Protein AF-A0A816HU42-F1 (afdb_monomer)

pLDDT: mean 90.89, std 6.66, range [67.31, 97.88]

InterPro domains:
  IPR021848 Haem-dependent oxidative N-demethylase, alpha subunit-like [PF11927] (1-134)

Mean predicted aligned error: 4.92 Å

Foldseek 3Di:
DDPCCVPPPPVVVVVCLVPADQVDKDKDKDKAKAQAQDPVDRCQQHDPPDPPTGLVSHAAAHALQGIKIKMWTWMWHQDPPPRDIDIDTDIDIGRPVVQLLPPPPLVVVLVVLVPDDPSRCVRRSCRRHVVPSNVVSVVSD

Organism: Adineta ricciae (NCBI:txid249248)

Radius of gyration: 17.46 Å; Cα contacts (8 Å, |Δi|>4): 198; chains: 1; bounding box: 36×38×49 Å

Secondary structure (DSSP, 8-state):
--TTIIIIIHHHHHHHHHH--TT--EEEEEEEEESSS-SS--GGG--TT-TT-SGGGSPSS--GGG-EEEEEEEEEEE-TTT--EEEEEEEEEEEHHHHTTSTTHHHHHHHHHHH--HHHHHHTTGGGTHHHHHHHHHHT-

Sequence (141 aa):
DVPKFEEKLKFSMERFFQKLAPQHPVVRYNYFIQTDGNLAWSSSIGCEDQFGIGWNNAKRNPPIEQIHFRSERQTLRRLPRSGAILFTIHPYFIPLIEIAQEPGVPGRLASAIRSWPDDVSHYKGKQAYEDVILKYLDEKH

Solvent-accessible surface area (backbone atoms only — not comparable to full-atom values): 8142 Å² total; per-residue (Å²): 134,71,82,64,36,80,85,71,41,44,69,61,50,54,55,46,61,75,65,49,41,54,90,54,60,46,76,50,76,49,73,53,73,40,72,42,90,47,85,92,57,56,63,47,29,38,60,90,93,50,84,94,58,37,58,90,60,30,67,63,58,54,62,65,88,37,27,21,42,34,36,32,48,32,37,44,34,29,40,88,86,79,66,49,71,51,75,46,75,48,74,45,76,42,48,40,73,59,60,40,68,42,89,68,39,17,47,53,52,43,52,50,66,70,66,48,54,70,71,56,31,59,75,64,31,40,88,30,39,46,71,49,50,45,54,54,24,56,77,61,87

Nearest PDB structures (foldseek):
  5lt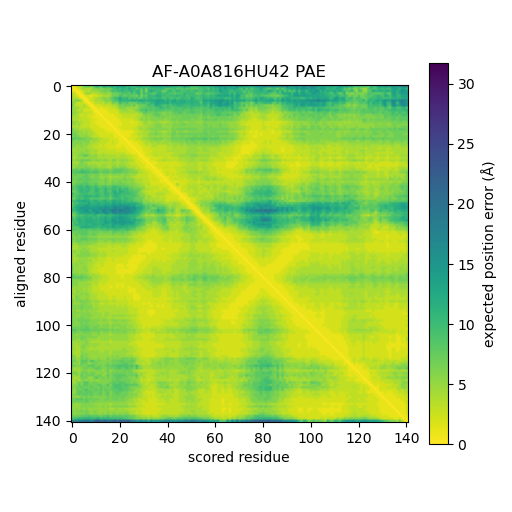e-assembly1_A  TM=7.884E-01  e=5.873E-08  Ectopseudomonas mendocina ymp
  4l8h-assembly1_B  TM=4.756E-01  e=3.419E+00  Qubevirus durum
  2y5w-assembly1_B  TM=3.316E-01  e=2.836E+00  Drosophila melanogaster
  9hau-assembly1_AA  TM=3.312E-01  e=1.521E+00  Leviviridae sp.
  6yfe-assembly1_AB  TM=3.101E-01  e=2.353E+00  Beihai levi-like virus 19

Structure (mmCIF, N/CA/C/O backbone):
data_AF-A0A816HU42-F1
#
_entry.id   AF-A0A816HU42-F1
#
loop_
_atom_site.group_PDB
_atom_site.id
_atom_site.type_symbol
_atom_site.label_atom_id
_atom_site.label_alt_id
_atom_site.label_comp_id
_atom_site.label_asym_id
_atom_site.label_entity_id
_atom_site.label_seq_id
_atom_site.pdbx_PDB_ins_code
_atom_site.Cartn_x
_atom_site.Cartn_y
_atom_site.Cartn_z
_atom_site.occupancy
_atom_site.B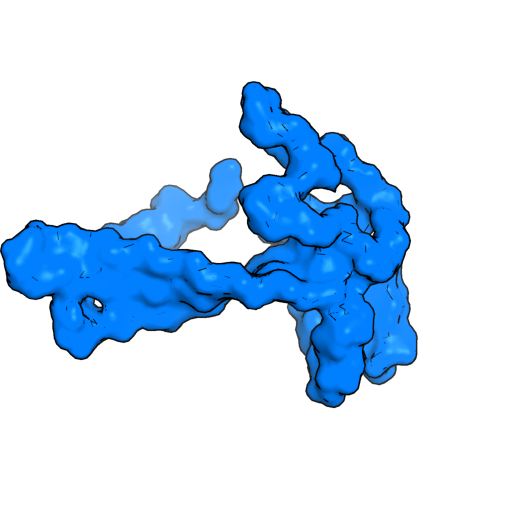_iso_or_equiv
_atom_site.auth_seq_id
_atom_site.auth_comp_id
_atom_site.auth_asym_id
_atom_site.auth_atom_id
_atom_site.pdbx_PDB_model_num
ATOM 1 N N . ASP A 1 1 ? -5.737 14.837 -1.632 1.00 67.31 1 ASP A N 1
ATOM 2 C CA . ASP A 1 1 ? -6.943 14.287 -0.974 1.00 67.31 1 ASP A CA 1
ATOM 3 C C . ASP A 1 1 ? -7.459 13.031 -1.653 1.00 67.31 1 ASP A C 1
ATOM 5 O O . ASP A 1 1 ? -7.143 12.799 -2.816 1.00 67.31 1 ASP A O 1
ATOM 9 N N . VAL A 1 2 ? -8.204 12.199 -0.916 1.00 72.69 2 VAL A N 1
ATOM 10 C CA . VAL A 1 2 ? -8.797 10.954 -1.437 1.00 72.69 2 VAL A CA 1
ATOM 11 C C . VAL A 1 2 ? -9.995 11.295 -2.339 1.00 72.69 2 VAL A C 1
ATOM 13 O O . VAL A 1 2 ? -10.919 11.965 -1.868 1.00 72.69 2 VAL A O 1
ATOM 16 N N . PRO A 1 3 ? -10.033 10.826 -3.602 1.00 75.25 3 PRO A N 1
ATOM 17 C CA . PRO A 1 3 ? -11.143 11.110 -4.511 1.00 75.25 3 PRO A CA 1
ATOM 18 C C . PRO A 1 3 ? -12.504 10.672 -3.946 1.00 75.25 3 PRO A C 1
ATOM 20 O O . PRO A 1 3 ? -12.629 9.582 -3.387 1.00 75.25 3 PRO A O 1
ATOM 23 N N . LYS A 1 4 ? -13.541 11.506 -4.128 1.00 76.88 4 LYS A N 1
ATOM 24 C CA . LYS A 1 4 ? -14.955 11.224 -3.777 1.00 76.88 4 LYS A CA 1
ATOM 25 C C . LYS A 1 4 ? -15.232 10.958 -2.286 1.00 76.88 4 LYS A C 1
ATOM 27 O O . LYS A 1 4 ? -16.283 10.411 -1.944 1.00 76.88 4 LYS A O 1
ATOM 32 N N . PHE A 1 5 ? -14.319 11.340 -1.389 1.00 79.12 5 PHE A N 1
ATOM 33 C CA . PHE A 1 5 ? -14.458 11.076 0.046 1.00 79.12 5 PHE A CA 1
ATOM 34 C C . PHE A 1 5 ? -15.703 11.734 0.662 1.00 79.12 5 PHE A C 1
ATOM 36 O O . PHE A 1 5 ? -16.559 11.032 1.202 1.00 79.12 5 PHE A O 1
ATOM 43 N N . GLU A 1 6 ? -15.823 13.058 0.544 1.00 76.38 6 GLU A N 1
ATOM 44 C CA . GLU A 1 6 ? -16.926 13.833 1.133 1.00 76.38 6 GLU A CA 1
ATOM 45 C C . GLU A 1 6 ? -18.289 13.432 0.552 1.00 76.38 6 GLU A C 1
ATOM 47 O O . GLU A 1 6 ? -19.252 13.239 1.288 1.00 76.38 6 GLU A O 1
ATOM 52 N N . GLU A 1 7 ? -18.355 13.222 -0.762 1.00 78.69 7 GLU A N 1
ATOM 53 C CA . GLU A 1 7 ? -19.610 12.966 -1.475 1.00 78.69 7 GLU A CA 1
ATOM 54 C C . GLU A 1 7 ? -20.166 11.553 -1.261 1.00 78.69 7 GLU A C 1
ATOM 56 O O . GLU A 1 7 ? -21.382 11.368 -1.228 1.00 78.69 7 GLU A O 1
ATOM 61 N N . LYS A 1 8 ? -19.296 10.534 -1.167 1.00 78.44 8 LYS A N 1
ATOM 62 C CA . LYS A 1 8 ? -19.726 9.122 -1.216 1.00 78.44 8 LYS A CA 1
ATOM 63 C C . LYS A 1 8 ? -19.328 8.288 -0.009 1.00 78.44 8 LYS A C 1
ATOM 65 O O . LYS A 1 8 ? -20.003 7.303 0.286 1.00 78.44 8 LYS A O 1
ATOM 70 N N . LEU A 1 9 ? -18.231 8.625 0.667 1.00 82.94 9 LEU A N 1
ATOM 71 C CA . LEU A 1 9 ? -17.634 7.739 1.670 1.00 82.94 9 LEU A CA 1
ATOM 72 C C . LEU A 1 9 ? -17.879 8.218 3.097 1.00 82.94 9 LEU A C 1
ATOM 74 O O . LEU A 1 9 ? -18.144 7.388 3.967 1.00 82.94 9 LEU A O 1
ATOM 78 N N . LYS A 1 10 ? -17.852 9.531 3.334 1.00 86.56 10 LYS A N 1
ATOM 79 C CA . LYS A 1 10 ? -17.889 10.124 4.675 1.00 86.56 10 LYS A CA 1
ATOM 80 C C . LYS A 1 10 ? -19.037 9.614 5.540 1.00 86.56 10 LYS A C 1
ATOM 82 O O . LYS A 1 10 ? -18.785 9.013 6.580 1.00 86.56 10 LYS A O 1
ATOM 87 N N . PHE A 1 11 ? -20.283 9.750 5.084 1.00 87.75 11 PHE A N 1
ATOM 88 C CA . PHE A 1 11 ? -21.453 9.343 5.873 1.00 87.75 11 PHE A CA 1
ATOM 89 C C . PHE A 1 11 ? -21.450 7.845 6.215 1.00 87.75 11 PHE A C 1
ATOM 91 O O . PHE A 1 11 ? -21.736 7.441 7.346 1.00 87.75 11 PHE A O 1
ATOM 98 N N . SER A 1 12 ? -21.102 6.999 5.241 1.00 89.06 12 SER A N 1
ATOM 99 C CA . SER A 1 12 ? -21.005 5.553 5.457 1.00 89.06 12 SER A CA 1
ATOM 100 C C . SER A 1 12 ? -19.880 5.209 6.435 1.00 89.06 12 SER A C 1
ATOM 102 O O . SER A 1 12 ? -20.051 4.333 7.285 1.00 89.06 12 SER A O 1
ATOM 104 N N . MET A 1 13 ? -18.741 5.898 6.341 1.00 89.31 13 MET A N 1
ATOM 105 C CA . MET A 1 13 ? -17.591 5.698 7.221 1.00 89.31 13 MET A CA 1
ATOM 106 C C . MET A 1 13 ? -17.880 6.145 8.653 1.00 89.31 13 MET A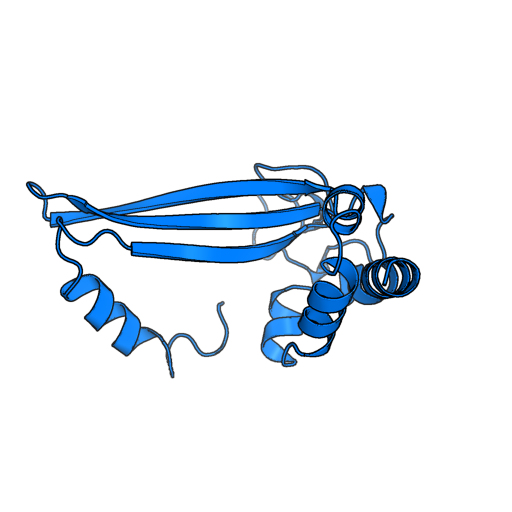 C 1
ATOM 108 O O . MET A 1 13 ? -17.605 5.394 9.585 1.00 89.31 13 MET A O 1
ATOM 112 N N . GLU A 1 14 ? -18.489 7.312 8.847 1.00 90.69 14 GLU A N 1
ATOM 113 C CA . GLU A 1 14 ? -18.900 7.798 10.168 1.00 90.69 14 GLU A CA 1
ATOM 114 C C . GLU A 1 14 ? -19.861 6.812 10.841 1.00 90.69 14 GLU A C 1
ATOM 116 O O . GLU A 1 14 ? -19.628 6.378 11.973 1.00 90.69 14 GLU A O 1
ATOM 121 N N . ARG A 1 15 ? -20.895 6.365 10.115 1.00 92.50 15 ARG A N 1
ATOM 122 C CA . ARG A 1 15 ? -21.842 5.353 10.603 1.00 92.50 15 ARG A CA 1
ATOM 123 C C . ARG A 1 15 ? -21.149 4.031 10.937 1.00 92.50 15 ARG A C 1
ATOM 125 O O . ARG A 1 15 ? -21.492 3.396 11.936 1.00 92.50 15 ARG A O 1
ATOM 132 N N . PHE A 1 16 ? -20.194 3.604 10.116 1.00 93.56 16 PHE A N 1
ATOM 133 C CA . PHE A 1 16 ? -19.395 2.409 10.371 1.00 93.56 16 PHE A CA 1
ATOM 134 C C . PHE A 1 16 ? -18.599 2.540 11.677 1.00 93.56 16 PHE A C 1
ATOM 136 O O . PHE A 1 16 ? -18.712 1.678 12.551 1.00 93.56 16 PHE A O 1
ATOM 143 N N . PHE A 1 17 ? -17.857 3.638 11.855 1.00 93.25 17 PHE A N 1
ATOM 144 C CA . PHE A 1 17 ? -17.053 3.848 13.055 1.00 93.25 17 PHE A CA 1
ATOM 145 C C . PHE A 1 17 ? -17.908 3.958 14.307 1.00 93.25 17 PHE A C 1
ATOM 147 O O . PHE A 1 17 ? -17.511 3.395 15.320 1.00 93.25 17 PHE A O 1
ATOM 154 N N . GLN A 1 18 ? -19.090 4.582 14.241 1.00 92.88 18 GLN A N 1
ATOM 155 C CA . GLN A 1 18 ? -20.044 4.633 15.356 1.00 92.88 18 GLN A CA 1
ATOM 156 C C . GLN A 1 18 ? -20.524 3.240 15.784 1.00 92.88 18 GLN A C 1
ATOM 158 O O . GLN A 1 18 ? -20.624 2.978 16.985 1.00 92.88 18 GLN A O 1
ATOM 163 N N . LYS A 1 19 ? -20.765 2.335 14.829 1.00 94.62 19 LYS A N 1
ATOM 164 C CA . LYS A 1 19 ? -21.291 0.982 15.079 1.00 94.62 19 LYS A CA 1
ATOM 165 C C . LYS A 1 19 ? -20.230 -0.076 15.396 1.00 94.62 19 LYS A C 1
ATOM 167 O O . LYS A 1 19 ? -20.596 -1.164 15.831 1.00 94.62 19 LYS A O 1
ATOM 172 N N . LEU A 1 20 ? -18.945 0.207 15.177 1.00 96.00 20 LEU A N 1
ATOM 173 C CA . LEU A 1 20 ? -17.862 -0.758 15.386 1.00 96.00 20 LEU A CA 1
ATOM 174 C C . LEU A 1 20 ? -17.805 -1.233 16.848 1.00 96.00 20 LEU A C 1
ATOM 176 O O . LEU A 1 20 ? -17.383 -0.486 17.727 1.00 96.00 20 LEU A O 1
ATOM 180 N N . ALA A 1 21 ? -18.193 -2.477 17.112 1.00 96.12 21 ALA A N 1
ATOM 181 C CA . ALA A 1 21 ? -18.230 -3.026 18.464 1.00 96.12 21 ALA A CA 1
ATOM 182 C C . ALA A 1 21 ? -16.889 -3.697 18.848 1.00 96.12 21 ALA A C 1
ATOM 184 O O . ALA A 1 21 ? -16.227 -4.264 17.974 1.00 96.12 21 ALA A O 1
ATOM 185 N N . PRO A 1 22 ? -16.462 -3.678 20.130 1.00 96.00 22 PRO A N 1
ATOM 186 C CA . PRO A 1 22 ? -15.170 -4.240 20.559 1.00 96.00 22 PRO A CA 1
ATOM 187 C C . PRO A 1 22 ? -14.932 -5.708 20.180 1.00 96.00 22 PRO A C 1
ATOM 189 O O . PRO A 1 22 ? -13.789 -6.123 19.980 1.00 96.00 22 PRO A O 1
ATOM 192 N N . GLN A 1 23 ? -16.011 -6.483 20.082 1.00 96.81 23 GLN A N 1
ATOM 193 C CA . GLN A 1 23 ? -16.022 -7.903 19.747 1.00 96.81 23 GLN A CA 1
ATOM 194 C C . GLN A 1 23 ? -16.067 -8.188 18.235 1.00 96.81 23 GLN A C 1
ATOM 196 O O . GLN A 1 23 ? -15.926 -9.336 17.833 1.00 96.81 23 GLN A O 1
ATOM 201 N N . HIS A 1 24 ? -16.194 -7.152 17.395 1.00 96.25 24 HIS A N 1
ATOM 202 C CA . HIS A 1 24 ? -16.201 -7.259 15.930 1.00 96.25 24 HIS A CA 1
ATOM 203 C C . HIS A 1 24 ? -15.074 -6.405 15.323 1.00 96.25 24 HIS A C 1
ATOM 205 O O . HIS A 1 24 ? -15.351 -5.361 14.729 1.00 96.25 24 HIS A O 1
ATOM 211 N N . PRO A 1 25 ? -13.792 -6.792 15.478 1.00 95.94 25 PRO A N 1
ATOM 212 C CA . PRO A 1 25 ? -12.708 -6.107 14.789 1.00 95.94 25 PRO A CA 1
ATOM 213 C C . PRO A 1 25 ? -12.853 -6.273 13.274 1.00 95.94 25 PRO A C 1
ATOM 215 O O . PRO A 1 25 ? -13.2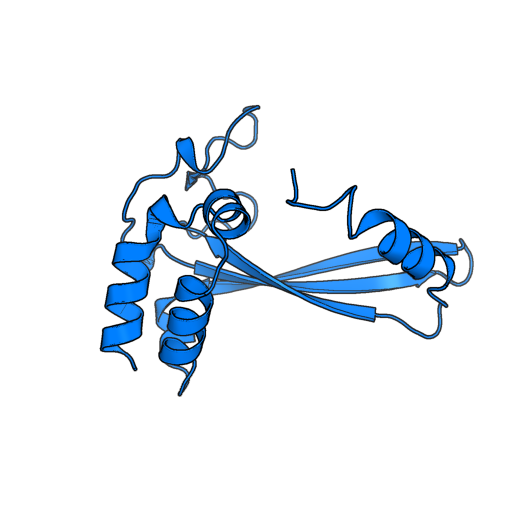87 -7.318 12.788 1.00 95.94 25 PRO A O 1
ATOM 218 N N . VAL A 1 26 ? -12.457 -5.249 12.524 1.00 97.06 26 VAL A N 1
ATOM 219 C CA . VAL A 1 26 ? -12.529 -5.254 11.060 1.00 97.06 26 VAL A CA 1
ATOM 220 C C . VAL A 1 26 ? -11.128 -5.210 10.483 1.00 97.06 26 VAL A C 1
ATOM 222 O O . VAL A 1 26 ? -10.272 -4.463 10.957 1.00 97.06 26 VAL A O 1
ATOM 225 N N . VAL A 1 27 ? -10.907 -6.010 9.443 1.00 96.94 27 VAL A N 1
ATOM 226 C CA . VAL A 1 27 ? -9.677 -6.008 8.657 1.00 96.94 27 VAL A CA 1
ATOM 227 C C . VAL A 1 27 ? -10.024 -5.619 7.230 1.00 96.94 27 VAL A C 1
ATOM 229 O O . VAL A 1 27 ? -10.977 -6.138 6.653 1.00 96.94 27 VAL A O 1
ATOM 232 N N . ARG A 1 28 ? -9.234 -4.716 6.659 1.00 95.56 28 ARG A N 1
ATOM 233 C CA . ARG A 1 28 ? -9.255 -4.397 5.233 1.00 95.56 28 ARG A CA 1
ATOM 234 C C . ARG A 1 28 ? -7.840 -4.433 4.683 1.00 95.56 28 ARG A C 1
ATOM 236 O O . ARG A 1 28 ? -6.869 -4.283 5.425 1.00 95.56 28 ARG A O 1
ATOM 243 N N . TYR A 1 29 ? -7.755 -4.583 3.373 1.00 95.44 29 TYR A N 1
ATOM 244 C CA . TYR A 1 29 ? -6.509 -4.453 2.641 1.00 95.44 29 TYR A CA 1
ATOM 245 C C . TYR A 1 29 ? -6.604 -3.239 1.732 1.00 95.44 29 TYR A C 1
ATOM 247 O O . TYR A 1 29 ? -7.639 -2.975 1.120 1.00 95.44 29 TYR A O 1
ATOM 255 N N . ASN A 1 30 ? -5.525 -2.478 1.681 1.00 91.88 30 ASN A N 1
ATOM 256 C CA . ASN A 1 30 ? -5.293 -1.483 0.650 1.00 91.88 30 ASN A CA 1
ATOM 257 C C . ASN A 1 30 ? -3.964 -1.817 -0.014 1.00 91.88 30 ASN A C 1
ATOM 259 O O . ASN A 1 30 ? -3.115 -2.437 0.615 1.00 91.88 30 ASN A O 1
ATOM 263 N N . TYR A 1 31 ? -3.765 -1.391 -1.252 1.00 93.06 31 TYR A N 1
ATOM 264 C CA . TYR A 1 31 ? -2.473 -1.545 -1.900 1.00 93.06 31 TYR A CA 1
ATOM 265 C C . TYR A 1 31 ? -2.118 -0.320 -2.729 1.00 93.06 31 TYR A C 1
ATOM 267 O O . TYR A 1 31 ? -2.988 0.433 -3.183 1.00 93.06 31 TYR A O 1
ATOM 275 N N . PHE A 1 32 ? -0.827 -0.129 -2.943 1.00 90.44 32 PHE A N 1
ATOM 276 C CA . PHE A 1 32 ? -0.280 0.850 -3.861 1.00 90.44 32 PHE A CA 1
ATOM 277 C C . PHE A 1 32 ? 1.078 0.386 -4.379 1.00 90.44 32 PHE A C 1
ATOM 279 O O . PHE A 1 32 ? 1.661 -0.576 -3.878 1.00 90.44 32 PHE A O 1
ATOM 286 N N . ILE A 1 33 ? 1.548 1.066 -5.416 1.00 93.06 33 ILE A N 1
ATOM 287 C CA . ILE A 1 33 ? 2.866 0.836 -5.982 1.00 93.06 33 ILE A CA 1
ATOM 288 C C . ILE A 1 33 ? 3.800 1.932 -5.493 1.00 93.06 33 ILE A C 1
ATOM 290 O O . ILE A 1 33 ? 3.428 3.105 -5.497 1.00 93.06 33 ILE A O 1
ATOM 294 N N . GLN A 1 34 ? 4.997 1.536 -5.079 1.00 92.88 34 GLN A N 1
ATOM 295 C CA . GLN A 1 34 ? 6.074 2.437 -4.696 1.00 92.88 34 GLN A CA 1
ATOM 296 C C . GLN A 1 34 ? 7.255 2.238 -5.645 1.00 92.88 34 GLN A C 1
ATOM 298 O O . GLN A 1 34 ? 7.507 1.127 -6.105 1.00 92.88 34 GLN A O 1
ATOM 303 N N . THR A 1 35 ? 7.966 3.314 -5.965 1.00 92.88 35 THR A N 1
ATOM 304 C CA . THR A 1 35 ? 9.045 3.312 -6.969 1.00 92.88 35 THR A CA 1
ATOM 305 C C . THR A 1 35 ? 10.441 3.383 -6.347 1.00 92.88 35 THR A C 1
ATOM 307 O O . THR A 1 35 ? 11.387 3.829 -6.991 1.00 92.88 35 THR A O 1
ATOM 310 N N . ASP A 1 36 ? 10.552 3.012 -5.076 1.00 91.75 36 ASP A N 1
ATOM 311 C CA . ASP A 1 36 ? 11.798 2.864 -4.333 1.00 91.75 36 ASP A CA 1
ATOM 312 C C . ASP A 1 36 ? 11.607 1.795 -3.243 1.00 91.75 36 ASP A C 1
ATOM 314 O O . ASP A 1 36 ? 10.485 1.345 -3.010 1.00 91.75 36 ASP A O 1
ATOM 318 N N . GLY A 1 37 ? 12.699 1.388 -2.590 1.00 91.44 37 GLY A N 1
ATOM 319 C CA . GLY A 1 37 ? 12.704 0.365 -1.538 1.00 91.44 37 GLY A CA 1
ATOM 320 C C . GLY A 1 37 ? 12.556 0.896 -0.105 1.00 91.44 37 GLY A C 1
ATOM 321 O O . GLY A 1 37 ? 12.825 0.158 0.841 1.00 91.44 37 GLY A O 1
ATOM 322 N N . ASN A 1 38 ? 12.183 2.164 0.094 1.00 92.38 38 ASN A N 1
ATOM 323 C CA . ASN A 1 38 ? 12.187 2.787 1.417 1.00 92.38 38 ASN A CA 1
ATOM 324 C C . ASN A 1 38 ? 10.835 2.631 2.124 1.00 92.38 38 ASN A C 1
ATOM 326 O O . ASN A 1 38 ? 9.867 3.333 1.841 1.00 92.38 38 ASN A O 1
ATOM 330 N N . LEU A 1 39 ? 10.766 1.724 3.100 1.00 90.94 39 LEU A N 1
ATOM 331 C CA . LEU A 1 39 ? 9.512 1.408 3.793 1.00 90.94 39 LEU A CA 1
ATOM 332 C C . LEU A 1 39 ? 8.905 2.602 4.556 1.00 90.94 39 LEU A C 1
ATOM 334 O O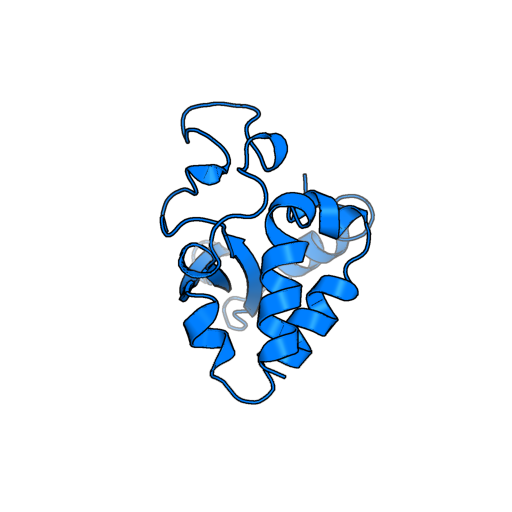 . LEU A 1 39 ? 7.684 2.785 4.538 1.00 90.94 39 LEU A O 1
ATOM 338 N N . ALA A 1 40 ? 9.744 3.372 5.254 1.00 90.50 40 ALA A N 1
ATOM 339 C CA . ALA A 1 40 ? 9.301 4.461 6.127 1.00 90.50 40 ALA A CA 1
ATOM 340 C C . ALA A 1 40 ? 8.728 5.637 5.326 1.00 90.50 40 ALA A C 1
ATOM 342 O O . ALA A 1 40 ? 7.606 6.069 5.582 1.00 90.50 40 ALA A O 1
ATOM 343 N N . TRP A 1 41 ? 9.476 6.089 4.320 1.00 89.44 41 TRP A N 1
ATOM 344 C CA . TRP A 1 41 ? 9.103 7.192 3.450 1.00 89.44 41 TRP A CA 1
ATOM 345 C C . TRP A 1 41 ? 9.641 6.958 2.041 1.00 89.44 41 TRP A C 1
ATOM 347 O O . TRP A 1 41 ? 10.814 6.630 1.870 1.00 89.44 41 TRP A O 1
ATOM 357 N N . SER A 1 42 ? 8.800 7.166 1.031 1.00 89.06 42 SER A N 1
ATOM 358 C CA . SER A 1 42 ? 9.217 7.063 -0.365 1.00 89.06 42 SER A CA 1
ATOM 359 C C . SER A 1 42 ? 9.963 8.334 -0.763 1.00 89.06 42 SER A C 1
ATOM 361 O O . SER A 1 42 ? 9.370 9.389 -0.971 1.00 89.06 42 SER A O 1
ATOM 363 N N . SER A 1 43 ? 11.285 8.252 -0.869 1.00 87.56 43 SER A N 1
ATOM 364 C CA . SER A 1 43 ? 12.101 9.388 -1.307 1.00 87.56 43 SER A CA 1
ATOM 365 C C . SER A 1 43 ? 11.890 9.727 -2.783 1.00 87.56 43 SER A C 1
ATOM 367 O O . SER A 1 43 ? 12.211 10.839 -3.201 1.00 87.56 43 SER A O 1
ATOM 369 N N . SER A 1 44 ? 11.313 8.812 -3.573 1.00 85.25 44 SER A N 1
ATOM 370 C CA . SER A 1 44 ? 11.002 9.068 -4.979 1.00 85.25 44 SER A CA 1
ATOM 371 C C . SER A 1 44 ? 9.976 10.185 -5.173 1.00 85.25 44 SER A C 1
ATOM 373 O O . SER A 1 44 ? 10.021 10.865 -6.192 1.00 85.25 44 SER A O 1
ATOM 375 N N . ILE A 1 45 ? 9.078 10.410 -4.210 1.00 85.94 45 ILE A N 1
ATOM 376 C CA . ILE A 1 45 ? 8.058 11.465 -4.293 1.00 85.94 45 ILE A CA 1
ATOM 377 C C . ILE A 1 45 ? 8.528 12.804 -3.706 1.00 85.94 45 ILE A C 1
ATOM 379 O O . ILE A 1 45 ? 7.836 13.808 -3.875 1.00 85.94 45 ILE A O 1
ATOM 383 N N . GLY A 1 46 ? 9.700 12.847 -3.064 1.00 86.06 46 GLY A N 1
ATOM 384 C CA . GLY A 1 46 ? 10.287 14.036 -2.440 1.00 86.06 46 GLY A CA 1
ATOM 385 C C . GLY A 1 46 ? 10.791 13.786 -1.014 1.00 86.06 46 GLY A C 1
ATOM 386 O O . GLY A 1 46 ? 10.641 12.694 -0.466 1.00 86.06 46 GLY A O 1
ATOM 387 N N . CYS A 1 47 ? 11.395 14.814 -0.412 1.00 86.50 47 CYS A N 1
ATOM 388 C CA . CYS A 1 47 ? 11.899 14.774 0.965 1.00 86.50 47 CYS A CA 1
ATOM 389 C C . CYS A 1 47 ? 10.752 14.794 1.988 1.00 86.50 47 CYS A C 1
ATOM 391 O O . CYS A 1 47 ? 9.876 15.643 1.875 1.00 86.50 47 CYS A O 1
ATOM 393 N N . GLU A 1 48 ? 10.787 13.933 3.009 1.00 87.31 48 GLU A N 1
ATOM 394 C CA . GLU A 1 48 ? 9.755 13.849 4.063 1.00 87.31 48 GLU A CA 1
ATOM 395 C C . GLU A 1 48 ? 9.449 15.206 4.725 1.00 87.31 48 GLU A C 1
ATOM 397 O O . GLU A 1 48 ? 8.290 15.523 4.985 1.00 87.31 48 GLU A O 1
ATOM 402 N N . ASP A 1 49 ? 10.472 16.044 4.911 1.00 88.69 49 ASP A N 1
ATOM 403 C CA . ASP A 1 49 ? 10.351 17.360 5.550 1.00 88.69 49 ASP A CA 1
ATOM 404 C C . ASP A 1 49 ? 9.766 18.455 4.634 1.00 88.69 49 ASP A C 1
ATOM 406 O O . ASP A 1 49 ? 9.577 19.600 5.055 1.00 88.69 49 ASP A O 1
ATOM 410 N N . GLN A 1 50 ? 9.504 18.149 3.360 1.00 86.50 50 GLN A N 1
ATOM 411 C CA . GLN A 1 50 ? 9.041 19.123 2.379 1.00 86.50 50 GLN A CA 1
ATOM 412 C C . GLN A 1 50 ? 7.528 19.022 2.151 1.00 86.50 50 GLN A C 1
ATOM 414 O O . GLN A 1 50 ? 6.991 17.981 1.783 1.00 86.50 50 GLN A O 1
ATOM 419 N N . PHE A 1 51 ? 6.825 20.148 2.274 1.00 79.75 51 PHE A N 1
ATOM 420 C CA . PHE A 1 51 ? 5.397 20.226 1.963 1.00 79.75 51 PHE A CA 1
ATOM 421 C C . PHE A 1 51 ? 5.134 20.333 0.454 1.00 79.75 51 PHE A C 1
ATOM 423 O O . PHE A 1 51 ? 5.923 20.909 -0.294 1.00 79.75 51 PHE A O 1
ATOM 430 N N . GLY A 1 52 ? 3.984 19.816 0.007 1.00 75.94 52 GLY A N 1
ATOM 431 C CA . GLY A 1 52 ? 3.539 19.911 -1.392 1.00 75.94 52 GLY A CA 1
ATOM 432 C C . GLY A 1 52 ? 4.209 18.920 -2.349 1.00 75.94 52 GLY A C 1
ATOM 433 O O . GLY A 1 52 ? 4.055 19.038 -3.563 1.00 75.94 52 GLY A O 1
ATOM 434 N N . ILE A 1 53 ? 4.944 17.946 -1.815 1.00 77.75 53 ILE A N 1
ATOM 435 C CA . ILE A 1 53 ? 5.560 16.882 -2.600 1.00 77.75 53 ILE A CA 1
ATOM 436 C C . ILE A 1 53 ? 4.555 15.789 -2.977 1.00 77.75 53 ILE A C 1
ATOM 438 O O . ILE A 1 53 ? 3.526 15.601 -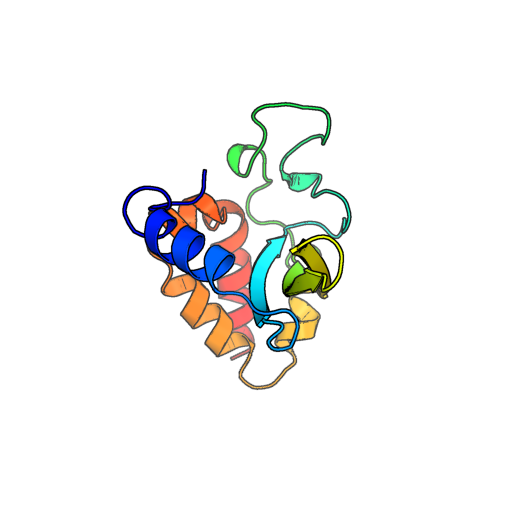2.325 1.00 77.75 53 ILE A O 1
ATOM 442 N N . GLY A 1 54 ? 4.839 15.065 -4.055 1.00 78.69 54 GLY A N 1
ATOM 443 C CA . GLY A 1 54 ? 3.961 14.019 -4.559 1.00 78.69 54 GLY A CA 1
ATOM 444 C C . GLY A 1 54 ? 4.480 13.411 -5.852 1.00 78.69 54 GLY A C 1
ATOM 445 O O . GLY A 1 54 ? 5.626 13.620 -6.246 1.00 78.69 54 GLY A O 1
ATOM 446 N N . TRP A 1 55 ? 3.607 12.691 -6.552 1.00 80.00 55 TRP A N 1
ATOM 447 C CA . TRP A 1 55 ? 3.953 11.973 -7.782 1.00 80.00 55 TRP A CA 1
ATOM 448 C C . TRP A 1 55 ? 4.506 12.854 -8.910 1.00 80.00 55 TRP A C 1
ATOM 450 O O . TRP A 1 55 ? 5.206 12.343 -9.776 1.00 80.00 55 TRP A O 1
ATOM 460 N N . ASN A 1 56 ? 4.275 14.169 -8.876 1.00 75.06 56 ASN A N 1
ATOM 461 C CA . ASN A 1 56 ? 4.876 15.108 -9.829 1.00 75.06 56 ASN A CA 1
ATOM 462 C C . ASN A 1 56 ? 6.411 15.166 -9.734 1.00 75.06 56 ASN A C 1
ATOM 464 O O . ASN A 1 56 ? 7.061 15.500 -10.720 1.00 75.06 56 ASN A O 1
ATOM 468 N N . ASN A 1 57 ? 6.986 14.826 -8.577 1.00 77.50 57 ASN A N 1
ATOM 469 C CA . ASN A 1 57 ? 8.436 14.771 -8.378 1.00 77.50 57 ASN A CA 1
ATOM 470 C C . ASN A 1 57 ? 9.027 13.398 -8.725 1.00 77.50 57 ASN A C 1
ATOM 472 O O . ASN A 1 57 ? 10.247 13.258 -8.799 1.00 77.50 57 ASN A O 1
ATOM 476 N N . ALA A 1 58 ? 8.177 12.384 -8.912 1.00 80.00 58 ALA A N 1
ATOM 477 C CA . ALA A 1 58 ? 8.631 11.025 -9.131 1.00 80.00 58 ALA A CA 1
ATOM 478 C C . ALA A 1 58 ? 9.346 10.895 -10.474 1.00 80.00 58 ALA A C 1
ATOM 480 O O . ALA A 1 58 ? 8.863 11.340 -11.521 1.00 80.00 58 ALA A O 1
ATOM 481 N N . LYS A 1 59 ? 10.501 10.225 -10.450 1.00 80.75 59 LYS A N 1
ATOM 482 C CA . LYS A 1 59 ? 11.203 9.839 -11.670 1.00 80.75 59 LYS A CA 1
ATOM 483 C C . LYS A 1 59 ? 10.285 8.939 -12.497 1.00 80.75 59 LYS A C 1
ATOM 485 O O . LYS A 1 59 ? 9.845 7.895 -12.021 1.00 80.75 59 LYS A O 1
ATOM 490 N N . ARG A 1 60 ? 10.031 9.334 -13.745 1.00 86.50 60 ARG A N 1
ATOM 491 C CA . ARG A 1 60 ? 9.281 8.505 -14.691 1.00 86.50 60 ARG A CA 1
ATOM 492 C C . ARG A 1 60 ? 10.079 7.264 -15.065 1.00 86.50 60 ARG A C 1
ATOM 494 O O . ARG A 1 60 ? 11.291 7.348 -15.266 1.00 86.50 60 ARG A O 1
ATOM 501 N N . ASN A 1 61 ? 9.371 6.154 -15.214 1.00 87.31 61 ASN A N 1
ATOM 502 C CA . ASN A 1 61 ? 9.886 4.872 -15.676 1.00 87.31 61 ASN A CA 1
ATOM 503 C C . ASN A 1 61 ? 11.122 4.410 -14.879 1.00 87.31 61 ASN A C 1
ATOM 505 O O . ASN A 1 61 ? 12.206 4.245 -15.447 1.00 87.31 61 ASN A O 1
ATOM 509 N N . PRO A 1 62 ? 10.988 4.234 -13.548 1.00 90.69 62 PRO A N 1
ATOM 510 C CA . PRO A 1 62 ? 12.044 3.643 -12.735 1.00 90.69 62 PRO A CA 1
ATOM 511 C C . PRO A 1 62 ? 12.327 2.202 -13.199 1.00 90.69 62 PRO A C 1
ATOM 513 O O . PRO A 1 62 ? 11.429 1.553 -13.738 1.00 90.69 62 PRO A O 1
ATOM 516 N N . PRO A 1 63 ? 13.544 1.674 -12.983 1.00 93.62 63 PRO A N 1
ATOM 517 C CA . PRO A 1 63 ? 13.841 0.264 -13.229 1.00 93.62 63 PRO A CA 1
ATOM 518 C C . PRO A 1 63 ? 12.859 -0.649 -12.488 1.00 93.62 63 PRO A C 1
ATOM 520 O O . PRO A 1 63 ? 12.485 -0.352 -11.350 1.00 93.62 63 PRO A O 1
ATOM 523 N N . ILE A 1 64 ? 12.459 -1.761 -13.108 1.00 94.44 64 ILE A N 1
ATOM 524 C CA . ILE A 1 64 ? 11.457 -2.683 -12.550 1.00 94.44 64 ILE A CA 1
ATOM 525 C C . ILE A 1 64 ? 11.881 -3.239 -11.180 1.00 94.44 64 ILE A C 1
ATOM 527 O O . ILE A 1 64 ? 11.042 -3.465 -10.314 1.00 94.44 64 ILE A O 1
ATOM 531 N N . GLU A 1 65 ? 13.186 -3.371 -10.945 1.00 93.94 65 GLU A N 1
ATOM 532 C CA . GLU A 1 65 ? 13.790 -3.854 -9.700 1.00 93.94 65 GLU A CA 1
ATOM 533 C C . GLU A 1 65 ? 13.612 -2.876 -8.530 1.00 93.94 65 GLU A C 1
ATOM 535 O O . GLU A 1 65 ? 13.712 -3.267 -7.371 1.00 93.94 65 GLU A O 1
ATOM 540 N N . GLN A 1 66 ? 13.348 -1.598 -8.817 1.00 92.62 66 GLN A N 1
ATOM 541 C CA . GLN A 1 66 ? 13.082 -0.576 -7.799 1.00 92.62 66 GLN A CA 1
ATOM 542 C C . GLN A 1 66 ? 11.592 -0.472 -7.461 1.00 92.62 66 GLN A C 1
ATOM 544 O O . GLN A 1 66 ? 11.219 0.187 -6.488 1.00 92.62 66 GLN A O 1
ATOM 549 N N . ILE A 1 67 ? 10.733 -1.124 -8.245 1.00 95.00 67 ILE A N 1
ATOM 550 C CA . ILE A 1 67 ? 9.290 -1.073 -8.058 1.00 95.00 67 ILE A CA 1
ATOM 551 C C . ILE A 1 67 ? 8.878 -2.098 -7.009 1.00 95.00 67 ILE A C 1
ATOM 553 O O . ILE A 1 67 ? 9.163 -3.289 -7.119 1.00 95.00 67 ILE A O 1
ATOM 557 N N . HIS A 1 68 ? 8.151 -1.626 -6.005 1.00 96.06 68 HIS A N 1
ATOM 558 C CA . HIS A 1 68 ? 7.648 -2.429 -4.905 1.00 96.06 68 HIS A CA 1
ATOM 559 C C . HIS A 1 68 ? 6.123 -2.422 -4.895 1.00 96.06 68 HIS A C 1
ATOM 561 O O . HIS A 1 68 ? 5.468 -1.386 -5.048 1.00 96.06 68 HIS A O 1
ATOM 567 N N . PHE A 1 69 ? 5.553 -3.601 -4.673 1.00 95.88 69 PHE A N 1
ATOM 568 C CA . PHE A 1 69 ? 4.155 -3.750 -4.325 1.00 95.88 69 PHE A CA 1
ATOM 569 C C . PHE A 1 69 ? 4.007 -3.577 -2.814 1.00 95.88 69 PHE A C 1
ATOM 571 O O . PHE A 1 69 ? 4.558 -4.350 -2.024 1.00 95.88 69 PHE A O 1
ATOM 578 N N . ARG A 1 70 ? 3.244 -2.560 -2.404 1.00 95.50 70 ARG A N 1
ATOM 579 C CA . ARG A 1 70 ? 2.924 -2.315 -1.001 1.00 95.50 70 ARG A CA 1
ATOM 580 C C . ARG A 1 70 ? 1.464 -2.630 -0.742 1.00 95.50 70 ARG A C 1
ATOM 582 O O . ARG A 1 70 ? 0.580 -1.973 -1.283 1.00 95.50 70 ARG A O 1
ATOM 589 N N . SER A 1 71 ? 1.208 -3.601 0.125 1.00 95.31 71 SER A N 1
ATOM 590 C CA . SER A 1 71 ? -0.134 -3.929 0.605 1.00 95.31 71 SER A CA 1
ATOM 591 C C . SER A 1 71 ? -0.216 -3.703 2.103 1.00 95.31 71 SER A C 1
ATOM 593 O O . SER A 1 71 ? 0.578 -4.227 2.870 1.00 95.31 71 SER A O 1
ATOM 595 N N . GLU A 1 72 ? -1.204 -2.948 2.547 1.00 96.12 72 GLU A N 1
ATOM 596 C CA . GLU A 1 72 ? -1.405 -2.629 3.949 1.00 96.12 72 GLU A CA 1
ATOM 597 C C . GLU A 1 72 ? -2.560 -3.440 4.510 1.00 96.12 72 GLU A C 1
ATOM 599 O O . GLU A 1 72 ? -3.719 -3.250 4.127 1.00 96.12 72 GLU A O 1
ATOM 604 N N . ARG A 1 73 ? -2.249 -4.315 5.469 1.00 97.25 73 ARG A N 1
ATOM 605 C CA . ARG A 1 73 ? -3.263 -4.946 6.307 1.00 97.25 73 ARG A CA 1
ATOM 606 C C . ARG A 1 73 ? -3.642 -3.975 7.409 1.00 97.25 73 ARG A C 1
ATOM 608 O O . ARG A 1 73 ? -2.910 -3.763 8.374 1.00 97.25 73 ARG A O 1
ATOM 615 N N . GLN A 1 74 ? -4.811 -3.398 7.231 1.00 97.56 74 GLN A N 1
ATOM 616 C CA . GLN A 1 74 ? -5.366 -2.352 8.061 1.00 97.56 74 GLN A CA 1
ATOM 617 C C . GLN A 1 74 ? -6.386 -2.969 9.012 1.00 97.56 74 GLN A C 1
ATOM 619 O O . GLN A 1 74 ? -7.352 -3.587 8.561 1.00 97.56 74 GLN A O 1
ATOM 624 N N . THR A 1 75 ? -6.178 -2.826 10.322 1.00 97.12 75 THR A N 1
ATOM 625 C CA . THR A 1 75 ? -7.097 -3.375 11.329 1.00 97.12 75 THR A CA 1
ATOM 626 C C . THR A 1 75 ? -7.697 -2.281 12.193 1.00 97.12 75 THR A C 1
ATOM 628 O O . THR A 1 75 ? -7.008 -1.346 12.591 1.00 97.12 75 THR A O 1
ATOM 631 N N . LEU A 1 76 ? -8.993 -2.400 12.467 1.00 97.44 76 LEU A N 1
ATOM 632 C CA . LEU A 1 76 ? -9.774 -1.467 13.269 1.00 97.44 76 LEU A CA 1
ATOM 633 C C . LEU A 1 76 ? -10.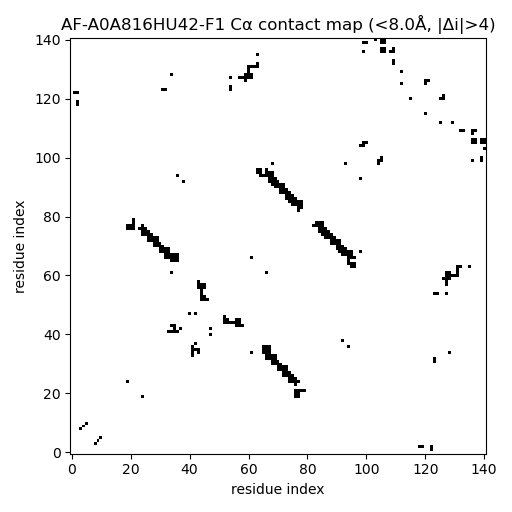416 -2.224 14.425 1.00 97.44 76 LEU A C 1
ATOM 635 O O . LEU A 1 76 ? -11.212 -3.141 14.207 1.00 97.44 76 LEU A O 1
ATOM 639 N N . ARG A 1 77 ? -10.091 -1.830 15.658 1.00 97.38 77 ARG A N 1
ATOM 640 C CA . ARG A 1 77 ? -10.659 -2.434 16.867 1.00 97.38 77 ARG A CA 1
ATOM 641 C C . ARG A 1 77 ? -11.071 -1.368 17.868 1.00 97.38 77 ARG A C 1
ATOM 643 O O . ARG A 1 77 ? -10.248 -0.561 18.288 1.00 97.38 77 ARG A O 1
ATOM 650 N N . ARG A 1 78 ? -12.327 -1.413 18.315 1.00 97.88 78 ARG A N 1
ATOM 651 C CA . ARG A 1 78 ? -12.766 -0.596 19.449 1.00 97.88 78 ARG A CA 1
ATOM 652 C C . ARG A 1 78 ? -12.237 -1.179 20.759 1.00 97.88 78 ARG A C 1
ATOM 654 O O . ARG A 1 78 ? -12.397 -2.369 21.023 1.00 97.88 78 ARG A O 1
ATOM 661 N N . LEU A 1 79 ? -11.617 -0.342 21.584 1.00 97.56 79 LEU A N 1
ATOM 662 C CA . LEU A 1 79 ? -11.127 -0.727 22.902 1.00 97.56 79 LEU A CA 1
ATOM 663 C C . LEU A 1 79 ? -12.293 -0.764 23.905 1.00 97.56 79 LEU A C 1
ATOM 665 O O . LEU A 1 79 ? -13.031 0.217 24.011 1.00 97.56 79 LEU A O 1
ATOM 669 N N . PRO A 1 80 ? -12.468 -1.858 24.669 1.00 96.94 80 PRO A N 1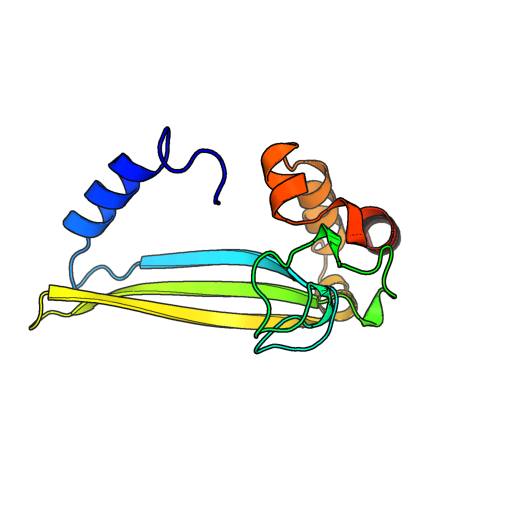
ATOM 670 C CA . PRO A 1 80 ? -13.665 -2.070 25.487 1.00 96.94 80 PRO A CA 1
ATOM 671 C C . PRO A 1 80 ? -13.791 -1.106 26.673 1.00 96.94 80 PRO A C 1
ATOM 673 O O . PRO A 1 80 ? -14.899 -0.865 27.134 1.00 96.94 80 PRO A O 1
ATOM 676 N N . ARG A 1 81 ? -12.675 -0.556 27.172 1.00 97.12 81 ARG A N 1
ATOM 677 C CA . ARG A 1 81 ? -12.673 0.353 28.331 1.00 97.12 81 ARG A CA 1
ATOM 678 C C . ARG A 1 81 ? -12.781 1.824 27.941 1.00 97.12 81 ARG A C 1
ATOM 680 O O . ARG A 1 81 ? -13.556 2.550 28.544 1.00 97.12 81 ARG A O 1
ATOM 687 N N . SER A 1 82 ? -11.992 2.267 26.962 1.00 97.38 82 SER A N 1
ATOM 688 C CA . SER A 1 82 ? -11.919 3.683 26.574 1.00 97.38 82 SER A CA 1
ATOM 689 C C . SER A 1 82 ? -12.875 4.065 25.445 1.00 97.38 82 SER A C 1
ATOM 691 O O . SER A 1 82 ? -13.083 5.247 25.209 1.00 97.38 82 SER A O 1
ATOM 693 N N . GLY A 1 83 ? -13.406 3.097 24.691 1.00 95.19 83 GLY A N 1
ATOM 694 C CA . GLY A 1 83 ? -14.212 3.358 23.495 1.00 95.19 83 GLY A CA 1
ATOM 695 C C . GLY A 1 83 ? -13.419 3.875 22.287 1.00 95.19 83 GLY A C 1
ATOM 696 O O . GLY A 1 83 ? -13.982 3.961 21.197 1.00 95.19 83 GLY A O 1
ATOM 697 N N . ALA A 1 84 ? -12.120 4.160 22.441 1.00 96.88 84 ALA A N 1
ATOM 698 C CA . ALA A 1 84 ? -11.245 4.565 21.345 1.00 96.88 84 ALA A CA 1
ATOM 699 C C . ALA A 1 84 ? -11.132 3.460 20.283 1.00 96.88 84 ALA A C 1
ATOM 701 O O . ALA A 1 84 ? -11.207 2.267 20.594 1.00 96.88 84 ALA A O 1
ATOM 702 N N . ILE A 1 85 ? -10.921 3.853 19.028 1.00 96.75 85 ILE A N 1
ATOM 703 C CA . ILE A 1 85 ? -10.701 2.924 17.918 1.00 96.75 85 ILE A CA 1
ATOM 704 C C . ILE A 1 85 ? -9.201 2.858 17.644 1.00 96.75 85 ILE A C 1
ATOM 706 O O . ILE A 1 85 ? -8.600 3.832 17.202 1.00 96.75 85 ILE A O 1
ATOM 710 N N . LEU A 1 86 ? -8.603 1.698 17.908 1.00 97.12 86 LEU A N 1
ATOM 711 C CA . LEU A 1 86 ? -7.230 1.407 17.529 1.00 97.12 86 LEU A CA 1
ATOM 712 C C . LEU A 1 86 ? -7.199 1.058 16.042 1.00 97.12 86 LEU A C 1
ATOM 714 O O . LEU A 1 86 ? -7.816 0.075 15.621 1.00 97.12 86 LEU A O 1
ATOM 718 N N . PHE A 1 87 ? -6.477 1.868 15.273 1.00 97.12 87 PHE A N 1
ATOM 719 C CA . PHE A 1 87 ? -6.185 1.626 13.869 1.00 97.12 87 PHE A CA 1
ATOM 720 C C . PHE A 1 87 ? -4.729 1.190 13.731 1.00 97.12 87 PHE A C 1
ATOM 722 O O . PHE A 1 87 ? -3.828 1.946 14.086 1.00 97.12 87 PHE A O 1
ATOM 729 N N . THR A 1 88 ? -4.491 -0.026 13.245 1.00 97.25 88 THR A N 1
ATOM 730 C CA . THR A 1 88 ? -3.132 -0.507 12.968 1.00 97.25 88 THR A CA 1
ATOM 731 C C . THR A 1 88 ? -2.940 -0.733 11.481 1.00 97.25 88 THR A C 1
ATOM 733 O O . THR A 1 88 ? -3.859 -1.161 10.780 1.00 97.25 88 THR A O 1
ATOM 736 N N . ILE A 1 89 ? -1.729 -0.452 11.011 1.00 96.50 89 ILE A N 1
ATOM 737 C CA . ILE A 1 89 ? -1.323 -0.613 9.620 1.00 96.50 89 ILE A CA 1
ATOM 738 C C . ILE A 1 89 ? -0.107 -1.530 9.626 1.00 96.50 89 ILE A C 1
ATOM 740 O O . ILE A 1 89 ? 0.934 -1.176 10.170 1.00 96.50 89 ILE A O 1
ATOM 744 N N . HIS A 1 90 ? -0.249 -2.720 9.050 1.00 96.44 90 HIS A N 1
ATOM 745 C CA . HIS A 1 90 ? 0.869 -3.628 8.832 1.00 96.44 90 HIS A CA 1
ATOM 746 C C . HIS A 1 90 ? 1.212 -3.652 7.336 1.00 96.44 90 HIS A C 1
ATOM 748 O O . HIS A 1 90 ? 0.438 -4.227 6.559 1.00 96.44 90 HIS A O 1
ATOM 754 N N . PRO A 1 91 ? 2.307 -2.995 6.910 1.00 95.25 91 PRO A N 1
ATOM 755 C CA . PRO A 1 91 ? 2.708 -2.971 5.513 1.00 95.25 91 PRO A CA 1
ATOM 756 C C . PRO A 1 91 ? 3.434 -4.268 5.137 1.00 95.25 91 PRO A C 1
ATOM 758 O O . PRO A 1 91 ? 4.477 -4.599 5.692 1.00 95.25 91 PRO A O 1
ATOM 761 N N . TYR A 1 92 ? 2.899 -4.974 4.148 1.00 95.75 92 TYR A N 1
ATOM 762 C CA . TYR A 1 92 ? 3.647 -5.919 3.331 1.00 95.75 92 TYR A CA 1
ATOM 763 C C . TYR A 1 92 ? 4.317 -5.132 2.217 1.00 95.75 92 TYR A C 1
ATOM 765 O O . TYR A 1 92 ? 3.642 -4.414 1.475 1.00 95.75 92 TYR A O 1
ATOM 773 N N . PHE A 1 93 ? 5.633 -5.252 2.120 1.00 96.12 93 PHE A N 1
ATOM 774 C CA . PHE A 1 93 ? 6.443 -4.498 1.180 1.00 96.12 93 PHE A CA 1
ATOM 775 C C . PHE A 1 93 ? 7.370 -5.463 0.460 1.00 96.12 93 PHE A C 1
ATOM 777 O O . PHE A 1 93 ? 8.262 -6.037 1.078 1.00 96.12 93 PHE A O 1
ATOM 784 N N . ILE A 1 94 ? 7.073 -5.712 -0.812 1.00 96.00 94 ILE A N 1
ATOM 785 C CA . ILE A 1 94 ? 7.670 -6.804 -1.582 1.00 96.00 94 ILE A CA 1
ATOM 786 C C . ILE A 1 94 ? 8.077 -6.250 -2.951 1.00 96.00 94 ILE A C 1
ATOM 788 O O . ILE A 1 94 ? 7.275 -5.526 -3.555 1.00 96.00 94 ILE A O 1
ATOM 792 N N . PRO A 1 95 ? 9.276 -6.566 -3.469 1.00 96.62 95 PRO A N 1
ATOM 793 C CA . PRO A 1 95 ? 9.638 -6.235 -4.842 1.00 96.62 95 PRO A CA 1
ATOM 794 C C . PRO A 1 95 ? 8.591 -6.762 -5.830 1.00 96.62 95 PRO A C 1
ATOM 796 O O . PRO A 1 95 ? 8.135 -7.904 -5.738 1.00 96.62 95 PRO A O 1
ATOM 799 N N . LEU A 1 96 ? 8.200 -5.943 -6.808 1.00 96.75 96 LEU A N 1
ATOM 800 C CA . LEU A 1 96 ? 7.176 -6.322 -7.785 1.00 96.75 96 LEU A CA 1
ATOM 801 C C . LEU A 1 96 ? 7.589 -7.573 -8.577 1.00 96.75 96 LEU A C 1
ATOM 803 O O . LEU A 1 96 ? 6.758 -8.423 -8.889 1.00 96.75 96 LEU A O 1
ATOM 807 N N . ILE A 1 97 ? 8.886 -7.702 -8.854 1.00 96.88 97 ILE A N 1
ATOM 808 C CA . ILE A 1 97 ? 9.478 -8.851 -9.545 1.00 96.88 97 ILE A CA 1
ATOM 809 C C . ILE A 1 97 ? 9.335 -10.170 -8.775 1.00 96.88 97 ILE A C 1
ATOM 811 O O . ILE A 1 97 ? 9.380 -11.231 -9.391 1.00 96.88 97 ILE A O 1
ATOM 815 N N . GLU A 1 98 ? 9.176 -10.123 -7.449 1.00 96.81 98 GLU A N 1
ATOM 816 C CA . GLU A 1 98 ? 8.973 -11.312 -6.618 1.00 96.81 98 GLU A CA 1
ATOM 817 C C . GLU A 1 98 ? 7.498 -11.705 -6.617 1.00 96.81 98 GLU A C 1
ATOM 819 O O . GLU A 1 98 ? 7.162 -12.837 -6.951 1.00 96.81 98 GLU A O 1
ATOM 824 N N . ILE A 1 99 ? 6.593 -10.759 -6.341 1.00 95.12 99 ILE A N 1
ATOM 825 C CA . ILE A 1 99 ? 5.153 -11.063 -6.305 1.00 95.12 99 ILE A CA 1
ATOM 826 C C . ILE A 1 99 ? 4.605 -11.461 -7.686 1.00 95.12 99 ILE A C 1
ATOM 828 O O . ILE A 1 99 ? 3.630 -12.201 -7.780 1.00 95.12 99 ILE A O 1
ATOM 832 N N . ALA A 1 100 ? 5.242 -11.009 -8.769 1.00 96.19 100 ALA A N 1
ATOM 833 C CA . ALA A 1 100 ? 4.908 -11.406 -10.133 1.00 96.19 100 ALA A CA 1
ATOM 834 C C . ALA A 1 100 ? 5.291 -12.863 -10.470 1.00 96.19 100 ALA A C 1
ATOM 836 O O . ALA A 1 100 ? 4.892 -13.362 -11.517 1.00 96.19 100 ALA A O 1
ATOM 837 N N . GLN A 1 101 ? 6.047 -13.561 -9.618 1.00 96.06 101 GLN A N 1
ATOM 838 C CA . GLN A 1 101 ? 6.342 -14.988 -9.812 1.00 96.06 101 GLN A CA 1
ATOM 839 C C . GLN A 1 101 ? 5.151 -15.875 -9.430 1.00 96.06 101 GLN A C 1
ATOM 841 O O . GLN A 1 101 ? 5.070 -17.022 -9.868 1.00 96.06 101 GLN A O 1
ATOM 846 N N . GLU A 1 102 ? 4.210 -15.342 -8.648 1.00 96.12 102 GLU A N 1
ATOM 847 C CA . GLU A 1 102 ? 3.024 -16.065 -8.206 1.00 96.12 102 GLU A CA 1
ATOM 848 C C . GLU A 1 102 ? 2.020 -16.260 -9.358 1.00 96.12 102 GLU A C 1
ATOM 850 O O . GLU A 1 102 ? 1.573 -15.278 -9.970 1.00 96.12 102 GLU A O 1
ATOM 855 N N . PRO A 1 103 ? 1.591 -17.503 -9.651 1.00 95.81 103 PRO A N 1
ATOM 856 C CA . PRO A 1 103 ? 0.694 -17.786 -10.765 1.00 95.81 103 PRO A CA 1
ATOM 857 C C . PRO A 1 103 ? -0.581 -16.928 -10.774 1.00 95.81 103 PRO A C 1
ATOM 859 O O . PRO A 1 103 ? -1.330 -16.816 -9.796 1.00 95.81 103 PRO A O 1
ATOM 862 N N . GL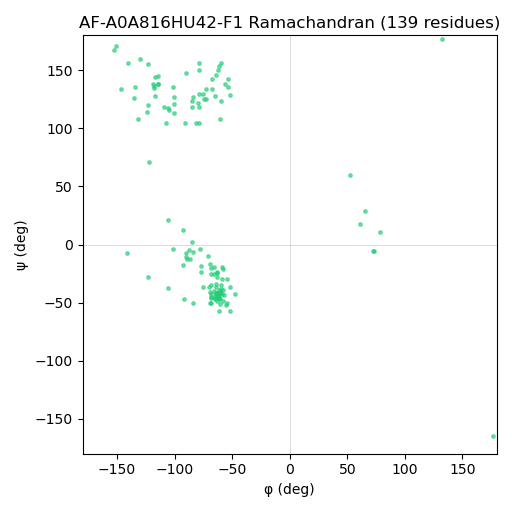Y A 1 104 ? -0.843 -16.303 -11.924 1.00 94.69 104 GLY A N 1
ATOM 863 C CA . GLY A 1 104 ? -2.009 -15.449 -12.155 1.00 94.69 104 GLY A CA 1
ATOM 864 C C . GLY A 1 104 ? -1.965 -14.079 -11.467 1.00 94.69 104 GLY A C 1
ATOM 865 O O . GLY A 1 104 ? -2.853 -13.263 -11.720 1.00 94.69 104 GLY A O 1
ATOM 866 N N . VAL A 1 105 ? -0.965 -13.783 -10.626 1.00 95.62 105 VAL A N 1
ATOM 867 C CA . VAL A 1 105 ? -0.786 -12.432 -10.070 1.00 95.62 105 VAL A CA 1
ATOM 868 C C . VAL A 1 105 ? -0.462 -11.407 -11.162 1.00 95.62 105 VAL A C 1
ATOM 870 O O . VAL A 1 105 ? -1.146 -10.379 -11.167 1.00 95.62 105 VAL A O 1
ATOM 873 N N . PRO A 1 106 ? 0.467 -11.657 -12.111 1.00 96.62 106 PRO A N 1
ATOM 874 C CA . PRO A 1 106 ? 0.803 -10.679 -13.145 1.00 96.62 106 PRO A CA 1
ATOM 875 C C . PRO A 1 106 ? -0.408 -10.202 -13.946 1.00 96.62 106 PRO A C 1
ATOM 877 O O . PRO A 1 106 ? -0.692 -9.005 -13.983 1.00 96.62 106 PRO A O 1
ATOM 880 N N . GLY A 1 107 ? -1.198 -11.141 -14.477 1.00 96.69 107 GLY A N 1
ATOM 881 C CA . GLY A 1 107 ? -2.395 -10.828 -15.259 1.00 96.69 107 GLY A CA 1
ATOM 882 C C . GLY A 1 107 ? -3.460 -10.073 -14.461 1.00 96.69 107 GLY A C 1
ATOM 883 O O . GLY A 1 107 ? -4.002 -9.073 -14.937 1.00 96.69 107 GLY A O 1
ATOM 884 N N . ARG A 1 108 ? -3.737 -10.489 -13.213 1.00 95.75 108 ARG A N 1
ATOM 885 C CA . ARG A 1 108 ? -4.711 -9.791 -12.351 1.00 95.75 108 ARG A CA 1
ATOM 886 C C . ARG A 1 108 ? -4.259 -8.376 -12.010 1.00 95.75 108 ARG A C 1
ATOM 888 O O . ARG A 1 108 ? -5.080 -7.460 -12.029 1.00 95.75 108 ARG A O 1
ATOM 895 N N . LEU A 1 109 ? -2.976 -8.188 -11.702 1.00 94.94 109 LEU A N 1
ATOM 896 C CA . LEU A 1 109 ? -2.437 -6.877 -11.363 1.00 94.94 109 LEU A CA 1
ATOM 897 C C . LEU A 1 109 ? -2.432 -5.947 -12.584 1.00 94.94 109 LEU A C 1
ATOM 899 O O . LEU A 1 109 ? -2.872 -4.804 -12.472 1.00 94.94 109 LEU A O 1
ATOM 903 N N . ALA A 1 110 ? -2.037 -6.448 -13.756 1.00 95.62 110 ALA A N 1
ATOM 904 C CA . ALA A 1 110 ? -2.084 -5.689 -15.001 1.00 95.62 110 ALA A CA 1
ATOM 905 C C . ALA A 1 110 ? -3.523 -5.282 -15.358 1.00 95.62 110 ALA A C 1
ATOM 907 O O . ALA A 1 110 ? -3.792 -4.113 -15.642 1.00 95.62 110 ALA A O 1
ATOM 908 N N . SER A 1 111 ? -4.478 -6.215 -15.254 1.00 95.38 111 SER A N 1
ATOM 909 C CA . SER A 1 111 ? -5.905 -5.922 -15.436 1.00 95.38 111 SER A CA 1
ATOM 910 C C . SER A 1 111 ? -6.404 -4.863 -14.449 1.00 95.38 111 SER A C 1
ATOM 912 O O . SER A 1 111 ? -7.140 -3.959 -14.844 1.00 95.38 111 SER A O 1
ATOM 914 N N . ALA A 1 112 ? -6.001 -4.938 -13.177 1.00 92.75 112 ALA A N 1
ATOM 915 C CA . ALA A 1 112 ? -6.400 -3.965 -12.165 1.00 92.75 112 ALA A CA 1
ATOM 916 C C . ALA A 1 112 ? -5.874 -2.558 -12.496 1.00 92.75 112 ALA A C 1
ATOM 918 O O . ALA A 1 112 ? -6.661 -1.612 -12.525 1.00 92.75 112 ALA A O 1
ATOM 919 N N . ILE A 1 113 ? -4.583 -2.429 -12.820 1.00 92.44 113 ILE A N 1
ATOM 920 C CA . ILE A 1 113 ? -3.938 -1.153 -13.181 1.00 92.44 113 ILE A CA 1
ATOM 921 C C . ILE A 1 113 ? -4.594 -0.530 -14.422 1.00 92.44 113 ILE A C 1
ATOM 923 O O . ILE A 1 113 ? -4.835 0.680 -14.463 1.00 92.44 113 ILE A O 1
ATOM 927 N N . ARG A 1 114 ? -4.941 -1.343 -15.426 1.00 93.25 114 ARG A N 1
ATOM 928 C CA . ARG A 1 114 ? -5.675 -0.891 -16.622 1.00 93.25 114 ARG A CA 1
ATOM 929 C C . ARG A 1 114 ? -7.074 -0.374 -16.302 1.00 93.25 114 ARG A C 1
ATOM 931 O O . ARG A 1 114 ? -7.524 0.559 -16.952 1.00 93.25 114 ARG A O 1
ATOM 938 N N . SER A 1 115 ? -7.738 -0.957 -15.306 1.00 92.62 115 SER A N 1
ATOM 939 C CA . SER A 1 115 ? -9.137 -0.656 -14.976 1.00 92.62 115 SER A CA 1
ATOM 940 C C . SER A 1 115 ? -9.348 0.567 -14.072 1.00 92.62 115 SER A C 1
ATOM 942 O O . SER A 1 115 ? -10.492 0.938 -13.810 1.00 92.62 115 SER A O 1
ATOM 944 N N . TRP A 1 116 ? -8.279 1.176 -13.548 1.00 89.31 116 TRP A N 1
ATOM 945 C CA . TRP A 1 116 ? -8.410 2.328 -12.656 1.00 89.31 116 TRP A CA 1
ATOM 946 C C . TRP A 1 116 ? -9.021 3.542 -13.368 1.00 89.31 116 TRP A C 1
ATOM 948 O O . TRP A 1 116 ? -8.477 3.974 -14.385 1.00 89.31 116 TRP A O 1
ATOM 958 N N . PRO A 1 117 ? -10.081 4.152 -12.804 1.00 89.31 117 PRO A N 1
ATOM 959 C CA . PRO A 1 117 ? -10.591 5.431 -13.288 1.00 89.31 117 PRO A CA 1
ATOM 960 C C . PRO A 1 117 ? -9.524 6.535 -13.210 1.00 89.31 117 PRO A C 1
ATOM 962 O O . PRO A 1 117 ? -8.598 6.448 -12.398 1.00 89.31 117 PRO A O 1
ATOM 965 N N . ASP A 1 118 ? -9.656 7.581 -14.026 1.00 86.19 118 ASP A N 1
ATOM 966 C CA . ASP A 1 118 ? -8.629 8.625 -14.181 1.00 86.19 118 ASP A CA 1
ATOM 967 C C . ASP A 1 118 ? -8.264 9.328 -12.864 1.00 86.19 118 ASP A C 1
ATOM 969 O O . ASP A 1 118 ? -7.088 9.572 -12.588 1.00 86.19 118 ASP A O 1
ATOM 973 N N . ASP A 1 119 ? -9.254 9.585 -12.005 1.00 84.06 119 ASP A N 1
ATOM 974 C CA . ASP A 1 119 ? -9.056 10.197 -10.686 1.00 84.06 119 ASP A CA 1
ATOM 975 C C . ASP A 1 119 ? -8.202 9.314 -9.759 1.00 84.06 119 ASP A C 1
ATOM 977 O O . ASP A 1 119 ? -7.278 9.797 -9.098 1.00 84.06 119 ASP A O 1
ATOM 981 N N . VAL A 1 120 ? -8.460 8.005 -9.744 1.00 83.38 120 VAL A N 1
ATOM 982 C CA . VAL A 1 120 ? -7.673 7.019 -8.989 1.00 83.38 120 VAL A CA 1
ATOM 983 C C . VAL A 1 120 ? -6.280 6.849 -9.592 1.00 83.38 120 VAL A C 1
ATOM 985 O O . VAL A 1 120 ? -5.300 6.767 -8.849 1.00 83.38 120 VAL A O 1
ATOM 988 N N . SER A 1 121 ? -6.181 6.822 -10.921 1.00 85.81 121 SER A N 1
ATOM 989 C CA . SER A 1 121 ? -4.920 6.696 -11.653 1.00 85.81 121 SER A CA 1
ATOM 990 C C . SER A 1 121 ? -3.974 7.858 -11.352 1.00 85.81 121 SER A C 1
ATOM 992 O O . SER A 1 121 ? -2.807 7.629 -11.027 1.00 85.81 121 SER A O 1
ATOM 994 N N . HIS A 1 122 ? -4.483 9.092 -11.382 1.00 83.81 122 HIS A N 1
ATOM 995 C CA . HIS A 1 122 ? -3.710 10.279 -11.023 1.00 83.81 122 HIS A CA 1
ATOM 996 C C . HIS A 1 122 ? -3.309 10.254 -9.542 1.00 83.81 122 HIS A C 1
ATOM 998 O O . HIS A 1 122 ? -2.149 10.483 -9.205 1.00 83.81 122 HIS A O 1
ATOM 1004 N N . TYR A 1 123 ? -4.243 9.931 -8.642 1.00 81.62 123 TYR A N 1
ATOM 1005 C CA . TYR A 1 123 ? -3.968 9.855 -7.204 1.00 81.62 123 TYR A CA 1
ATOM 1006 C C . TYR A 1 123 ? -2.879 8.822 -6.855 1.00 81.62 123 TYR A C 1
ATOM 1008 O O . TYR A 1 123 ? -2.034 9.076 -5.997 1.00 81.62 123 TYR A O 1
ATOM 1016 N N . LYS A 1 124 ? -2.866 7.669 -7.537 1.00 84.00 124 LYS A N 1
ATOM 1017 C CA . LYS A 1 124 ? -1.856 6.612 -7.357 1.00 84.00 124 LYS A CA 1
ATOM 1018 C C . LYS A 1 124 ? -0.574 6.828 -8.171 1.00 84.00 124 LYS A C 1
ATOM 1020 O O . LYS A 1 124 ? 0.291 5.956 -8.134 1.00 84.00 124 LYS A O 1
ATOM 1025 N N . GLY A 1 125 ? -0.457 7.933 -8.911 1.00 83.50 125 GLY A N 1
ATOM 1026 C CA . GLY A 1 125 ? 0.737 8.255 -9.693 1.00 83.50 125 GLY A CA 1
ATOM 1027 C C . GLY A 1 125 ? 1.023 7.299 -10.841 1.00 83.50 125 GLY A C 1
ATOM 1028 O O . GLY A 1 125 ? 2.182 7.121 -11.201 1.00 83.50 125 GLY A O 1
ATOM 1029 N N . LYS A 1 126 ? -0.017 6.676 -11.408 1.00 86.88 126 LYS A N 1
ATOM 1030 C CA . LYS A 1 126 ? 0.089 5.636 -12.444 1.00 86.88 126 LYS A CA 1
ATOM 1031 C C . LYS A 1 126 ? 1.047 6.026 -13.582 1.00 86.88 126 LYS A C 1
ATOM 1033 O O . LYS A 1 126 ? 1.899 5.231 -13.963 1.00 86.88 126 LYS A O 1
ATOM 1038 N N . GLN A 1 127 ? 0.983 7.279 -14.034 1.00 86.81 127 GLN A N 1
ATOM 1039 C CA . GLN A 1 127 ? 1.827 7.833 -15.104 1.00 86.81 127 GLN A CA 1
ATOM 1040 C C . GLN A 1 127 ? 3.341 7.751 -14.839 1.00 86.81 127 GLN A C 1
ATOM 1042 O O . GLN A 1 127 ? 4.134 7.854 -15.770 1.00 86.81 127 GLN A O 1
ATOM 1047 N N . ALA A 1 128 ? 3.770 7.613 -13.581 1.00 87.12 128 ALA A N 1
ATOM 1048 C CA . ALA A 1 128 ? 5.187 7.523 -13.246 1.00 87.12 128 ALA A CA 1
ATOM 1049 C C . ALA A 1 128 ? 5.785 6.141 -13.553 1.00 87.12 128 ALA A C 1
ATOM 1051 O O . ALA A 1 128 ? 6.997 6.041 -13.725 1.00 87.12 128 ALA A O 1
ATOM 1052 N N . TYR A 1 129 ? 4.970 5.083 -13.602 1.00 89.69 129 TYR A N 1
ATOM 1053 C CA . TYR A 1 129 ? 5.462 3.702 -13.636 1.00 89.69 129 TYR A CA 1
ATOM 1054 C C . TYR A 1 129 ? 4.677 2.751 -14.550 1.00 89.69 129 TYR A C 1
ATOM 1056 O O . TYR A 1 129 ? 5.090 1.602 -14.705 1.00 89.69 129 TYR A O 1
ATOM 1064 N N . GLU A 1 130 ? 3.545 3.170 -15.126 1.00 92.81 130 GLU A N 1
ATOM 1065 C CA . GLU A 1 130 ? 2.644 2.267 -15.855 1.00 92.81 130 GLU A CA 1
ATOM 1066 C C . GLU A 1 130 ? 3.315 1.531 -17.011 1.00 92.81 130 GLU A C 1
ATOM 1068 O O . GLU A 1 130 ? 3.126 0.322 -17.124 1.00 92.81 130 GLU A O 1
ATOM 1073 N N . ASP A 1 131 ? 4.136 2.218 -17.806 1.00 92.69 131 ASP A N 1
ATOM 1074 C CA . ASP A 1 131 ? 4.778 1.634 -18.985 1.00 92.69 131 ASP A CA 1
ATOM 1075 C C . ASP A 1 131 ? 5.696 0.474 -18.593 1.00 92.69 131 ASP A C 1
ATOM 1077 O O . ASP A 1 131 ? 5.659 -0.603 -19.189 1.00 92.69 131 ASP A O 1
ATOM 1081 N N . VAL A 1 132 ? 6.505 0.687 -17.550 1.00 94.56 132 VAL A N 1
ATOM 1082 C CA . VAL A 1 132 ? 7.471 -0.304 -17.061 1.00 94.56 132 VAL A CA 1
ATOM 1083 C C . VAL A 1 132 ? 6.749 -1.493 -16.439 1.00 94.56 132 VAL A C 1
ATOM 1085 O O . VAL A 1 132 ? 7.082 -2.642 -16.731 1.00 94.56 132 VAL A O 1
ATOM 1088 N N . ILE A 1 133 ? 5.745 -1.225 -15.601 1.00 95.12 133 ILE A N 1
ATOM 1089 C CA . ILE A 1 133 ? 5.015 -2.278 -14.895 1.00 95.12 133 ILE A CA 1
ATOM 1090 C C . ILE A 1 133 ? 4.183 -3.106 -15.860 1.00 95.12 133 ILE A C 1
ATOM 1092 O O . ILE A 1 133 ? 4.266 -4.326 -15.819 1.00 95.12 133 ILE A O 1
ATOM 1096 N N . LEU A 1 134 ? 3.379 -2.478 -16.720 1.00 95.94 134 LEU A N 1
ATOM 1097 C CA . LEU A 1 134 ? 2.487 -3.217 -17.610 1.00 95.94 134 LEU A CA 1
ATOM 1098 C C . LEU A 1 134 ? 3.278 -4.064 -18.601 1.00 95.94 134 LEU A C 1
ATOM 1100 O O . LEU A 1 134 ? 2.950 -5.236 -18.755 1.00 95.94 134 LEU A O 1
ATOM 1104 N N . LYS A 1 135 ? 4.365 -3.524 -19.172 1.00 96.12 135 LYS A N 1
ATOM 1105 C CA . LYS A 1 135 ? 5.263 -4.306 -20.026 1.00 96.12 135 LYS A CA 1
ATOM 1106 C C . LYS A 1 135 ? 5.769 -5.558 -19.305 1.00 96.12 135 LYS A C 1
ATOM 1108 O O . LYS A 1 135 ? 5.651 -6.656 -19.834 1.00 96.12 135 LYS A O 1
ATOM 1113 N N . TYR A 1 136 ? 6.289 -5.400 -18.088 1.00 96.38 136 TYR A N 1
ATOM 1114 C CA . TYR A 1 136 ? 6.814 -6.528 -17.321 1.00 96.38 136 TYR A CA 1
ATOM 1115 C C . TYR A 1 136 ? 5.727 -7.545 -16.945 1.00 96.38 136 TYR A C 1
ATOM 1117 O O . TYR A 1 136 ? 5.941 -8.748 -17.058 1.00 96.38 136 TYR A O 1
ATOM 1125 N N . LEU A 1 137 ? 4.559 -7.084 -16.489 1.00 96.38 137 LEU A N 1
ATOM 1126 C CA . LEU A 1 137 ? 3.476 -7.975 -16.069 1.00 96.38 137 LEU A CA 1
ATOM 1127 C C . LEU A 1 137 ? 2.859 -8.738 -17.249 1.00 96.38 137 LEU A C 1
ATOM 1129 O O . LEU A 1 137 ? 2.484 -9.893 -17.067 1.00 96.38 137 LEU A O 1
ATOM 1133 N N . ASP A 1 138 ? 2.777 -8.129 -18.434 1.00 95.62 138 ASP A N 1
ATOM 1134 C CA . ASP A 1 138 ? 2.284 -8.797 -19.643 1.00 95.62 138 ASP A CA 1
ATOM 1135 C C . ASP A 1 138 ? 3.260 -9.860 -20.155 1.00 95.62 138 ASP A C 1
ATOM 1137 O O . ASP A 1 138 ? 2.828 -10.914 -20.602 1.00 95.62 138 ASP A O 1
ATOM 1141 N N . GLU A 1 139 ? 4.573 -9.628 -20.052 1.00 94.31 139 GLU A N 1
ATOM 1142 C CA . GLU A 1 139 ? 5.593 -10.638 -20.384 1.00 94.31 139 GLU A CA 1
ATOM 1143 C C . GLU A 1 139 ? 5.566 -11.845 -19.424 1.00 94.31 139 GLU A C 1
ATOM 1145 O O . GLU A 1 139 ? 6.112 -12.906 -19.734 1.00 94.31 139 GLU A O 1
ATOM 1150 N N . LYS A 1 140 ? 4.960 -11.685 -18.241 1.00 91.19 140 LYS A N 1
ATOM 1151 C CA . LYS A 1 140 ? 4.878 -12.702 -17.182 1.00 91.19 140 LYS A CA 1
ATOM 1152 C C . LYS A 1 140 ? 3.527 -13.420 -17.103 1.00 91.19 140 LYS A C 1
ATOM 1154 O O . LYS A 1 140 ? 3.395 -14.308 -16.258 1.00 91.19 140 LYS A O 1
ATOM 1159 N N . HIS A 1 141 ? 2.542 -13.034 -17.913 1.00 77.81 141 HIS A N 1
ATOM 1160 C CA . HIS A 1 141 ? 1.187 -13.591 -17.896 1.00 77.81 141 HIS A CA 1
ATOM 1161 C C . HIS A 1 141 ? 0.898 -14.473 -19.111 1.00 77.81 141 HIS A C 1
ATOM 1163 O O . HIS A 1 141 ? 1.152 -14.024 -20.248 1.00 77.81 141 HIS A O 1
#